Protein AF-A0A957DR69-F1 (afdb_monomer)

Mean predicted aligned error: 8.37 Å

Secondary structure (DSSP, 8-state):
-----SEEEEEE-SEEESSEEEEEEEEE-SSS-EEEEEEEEESSTTEEEES-SEEEEE-TT-EEEEEEEEEE---SEE--EEEEEEEEEEETTS-EEEEEEEEEE--SEEHHHHHHHHHHHHHHTT-

Sequence (127 aa):
MMNEFPFQISVRPFHIKRQGICGVRIKNQCATATTFTLSGQANDEQIQFEAMPSQVTIPQGQKG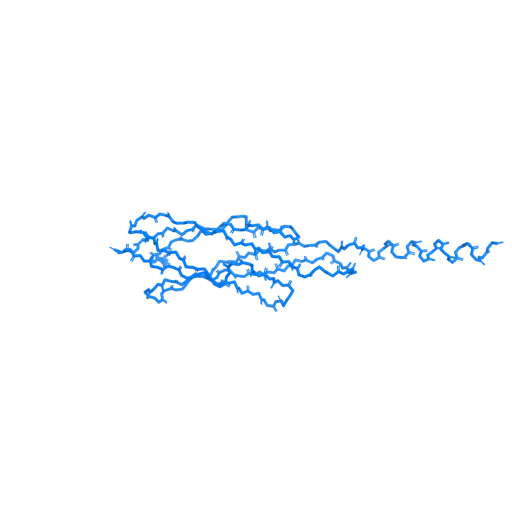AVCIRVKRKRPFLGFRRKINFTIQVQSSNGVRQTVPGRLEYTPLLAVWQLALLFLATVGVFLI

Foldseek 3Di:
DDPDDQKDWDKPPLEAEQKDKIKIKIFGNDPFWKKKWKAKFFPDPQKDKPPPRDIDTAGHRGMDIDIIIIHGDADQEDAKDKTKMWMWMAIPVGDIDIDIGIYIYGHPDYPVVVVVVVVVVVVVVVD

Radius of gyration: 21.05 Å; Cα contacts (8 Å, |Δi|>4): 262; chains: 1; bounding box: 44×20×73 Å

Solvent-accessible surface area (backbone atoms only — not comparable to full-atom values): 7142 Å² total; per-residue (Å²): 133,83,84,80,62,61,48,49,78,49,64,45,59,47,68,37,62,62,51,44,68,29,38,40,36,39,37,32,60,38,98,47,65,43,42,35,40,36,39,76,47,57,91,49,91,48,60,44,66,48,78,60,71,35,77,48,76,28,48,49,74,32,73,41,76,47,79,35,38,43,39,48,72,78,54,69,64,48,68,70,50,76,47,65,34,34,42,37,38,32,38,76,87,72,52,72,51,74,44,76,36,37,41,36,39,71,38,79,42,52,63,67,60,54,53,53,52,51,51,53,57,54,56,67,76,74,113

Nearest PDB structures (foldseek):
  7p4l-assembly1_A  TM=7.937E-01  e=9.919E-05  metagenome
  7p4l-assembly1_B  TM=7.578E-01  e=4.688E-05  metagenome
  7p4l-assembly1_C  TM=7.601E-01  e=1.046E-04  metagenome
  1z9s-assembly1_A  TM=5.568E-01  e=2.464E-04  Yersinia pestis
  4kkq-assembly1_B  TM=5.571E-01  e=1.441E-03  Vibrio cholerae MJ-1236

Structure (mmCIF, N/CA/C/O backbone):
data_AF-A0A957DR69-F1
#
_entry.id   AF-A0A957DR69-F1
#
loop_
_atom_site.group_PDB
_atom_site.id
_atom_site.type_symbol
_atom_site.label_atom_id
_atom_site.label_alt_id
_atom_site.label_comp_id
_atom_site.label_asym_id
_atom_site.label_entity_id
_atom_site.label_seq_id
_atom_site.pdbx_PDB_ins_code
_atom_site.Cartn_x
_atom_site.Cartn_y
_atom_site.Cartn_z
_atom_site.occupancy
_atom_site.B_iso_or_equiv
_atom_site.auth_seq_id
_atom_site.auth_comp_id
_atom_site.auth_asym_id
_atom_site.auth_atom_id
_atom_site.pdbx_PDB_model_num
ATOM 1 N N . MET A 1 1 ? 10.538 -2.167 22.852 1.00 38.06 1 MET A N 1
ATOM 2 C CA . MET A 1 1 ? 9.181 -1.594 22.982 1.00 38.06 1 MET A CA 1
ATOM 3 C C . MET A 1 1 ? 8.526 -1.659 21.611 1.00 38.06 1 MET A C 1
ATOM 5 O O . MET A 1 1 ? 9.012 -1.014 20.693 1.00 38.06 1 MET A O 1
ATOM 9 N N . MET A 1 2 ? 7.533 -2.532 21.425 1.00 46.12 2 MET A N 1
ATOM 10 C CA . MET A 1 2 ? 6.774 -2.617 20.172 1.00 46.12 2 MET A CA 1
ATOM 11 C C . MET A 1 2 ? 5.698 -1.534 20.232 1.00 46.12 2 MET A C 1
ATOM 13 O O . MET A 1 2 ? 4.812 -1.615 21.073 1.00 46.12 2 MET A O 1
ATOM 17 N N . ASN A 1 3 ? 5.803 -0.500 19.396 1.00 52.47 3 ASN A N 1
ATOM 18 C CA . ASN A 1 3 ? 4.744 0.500 19.282 1.00 52.47 3 ASN A CA 1
ATOM 19 C C . ASN A 1 3 ? 3.507 -0.187 18.690 1.00 52.47 3 ASN A C 1
ATOM 21 O O . A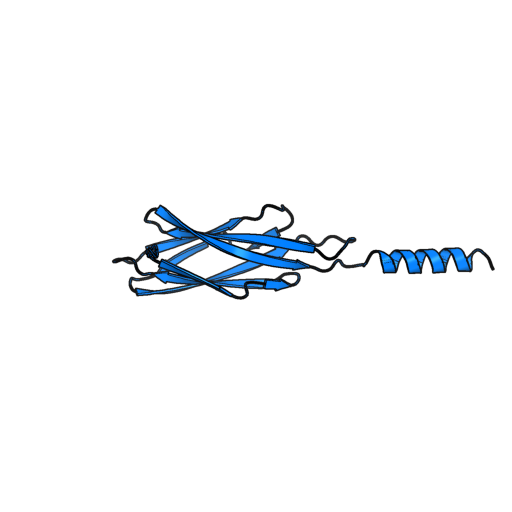SN A 1 3 ? 3.476 -0.495 17.497 1.00 52.47 3 ASN A O 1
ATOM 25 N N . GLU A 1 4 ? 2.510 -0.468 19.526 1.00 69.62 4 GLU A N 1
ATOM 26 C CA . GLU A 1 4 ? 1.211 -0.952 19.072 1.00 69.62 4 GLU A CA 1
ATOM 27 C C . GLU A 1 4 ? 0.489 0.201 18.373 1.00 69.62 4 GLU A C 1
ATOM 29 O O . GLU A 1 4 ? -0.039 1.119 18.998 1.00 69.62 4 GLU A O 1
ATOM 34 N N . PHE A 1 5 ? 0.516 0.194 17.042 1.00 81.62 5 PHE A N 1
ATOM 35 C CA . PHE A 1 5 ? -0.322 1.096 16.267 1.00 81.62 5 PHE A CA 1
ATOM 36 C C . PHE A 1 5 ? -1.800 0.722 16.483 1.00 81.62 5 PHE A C 1
ATOM 38 O O . PHE A 1 5 ? -2.120 -0.463 16.556 1.00 81.62 5 PHE A O 1
ATOM 45 N N . PRO A 1 6 ? -2.728 1.696 16.504 1.00 86.69 6 PRO A N 1
ATOM 46 C CA . PRO A 1 6 ? -4.162 1.451 16.713 1.00 86.69 6 PRO A CA 1
ATOM 47 C C . PRO A 1 6 ? -4.845 0.738 15.530 1.00 86.69 6 PRO A C 1
ATOM 49 O O . PRO A 1 6 ? -6.060 0.549 15.507 1.00 86.69 6 PRO A O 1
ATOM 52 N N . PHE A 1 7 ? -4.077 0.351 14.517 1.00 89.94 7 PHE A N 1
ATOM 53 C CA . PHE A 1 7 ? -4.510 -0.481 13.410 1.00 89.94 7 PHE A CA 1
ATOM 54 C C . PHE A 1 7 ? -3.302 -1.195 12.798 1.00 89.94 7 PHE A C 1
ATOM 56 O O . PHE A 1 7 ? -2.164 -0.734 12.889 1.00 89.94 7 PHE A O 1
ATOM 63 N N . GLN A 1 8 ? -3.561 -2.315 12.123 1.00 92.81 8 GLN A N 1
ATOM 64 C CA . GLN A 1 8 ? -2.545 -3.066 11.381 1.00 92.81 8 GLN A CA 1
ATOM 65 C C . GLN A 1 8 ? -2.813 -2.983 9.886 1.00 92.81 8 GLN A C 1
ATOM 67 O O . GLN A 1 8 ? -3.951 -3.166 9.449 1.00 92.81 8 GLN A O 1
ATOM 72 N N . ILE A 1 9 ? -1.756 -2.788 9.099 1.00 92.19 9 ILE A N 1
ATOM 73 C CA . ILE A 1 9 ? -1.832 -2.777 7.638 1.00 92.19 9 ILE A CA 1
ATOM 74 C C . ILE A 1 9 ? -1.036 -3.939 7.068 1.00 92.19 9 ILE A C 1
ATOM 76 O O . ILE A 1 9 ? 0.091 -4.213 7.474 1.00 92.19 9 ILE A O 1
ATOM 80 N N . SER A 1 10 ? -1.609 -4.594 6.064 1.00 91.19 10 SER A N 1
ATOM 81 C CA . SER A 1 10 ? -0.882 -5.519 5.202 1.00 91.19 10 SER A CA 1
ATOM 82 C C . SER A 1 10 ? -1.205 -5.252 3.738 1.00 91.19 10 SER A C 1
ATOM 84 O O . SER A 1 10 ? -2.337 -4.930 3.386 1.00 91.19 10 SER A O 1
ATOM 86 N N . VAL A 1 11 ? -0.198 -5.382 2.879 1.00 90.12 11 VAL A N 1
ATOM 87 C CA . VAL A 1 11 ? -0.285 -5.033 1.459 1.00 90.12 11 VAL A CA 1
ATOM 88 C C . VAL A 1 11 ? 0.094 -6.247 0.619 1.00 90.12 11 VAL A C 1
ATOM 90 O O . VAL A 1 11 ? 1.133 -6.867 0.857 1.00 90.12 11 VAL A O 1
ATOM 93 N N . ARG A 1 12 ? -0.755 -6.628 -0.343 1.00 89.69 12 ARG A N 1
ATOM 94 C CA . ARG A 1 12 ? -0.520 -7.774 -1.234 1.00 89.69 12 ARG A CA 1
ATOM 95 C C . ARG A 1 12 ? -1.066 -7.533 -2.649 1.00 89.69 12 ARG A C 1
ATOM 97 O O . ARG A 1 12 ? -2.232 -7.181 -2.772 1.00 89.69 12 ARG A O 1
ATOM 104 N N . PRO A 1 13 ? -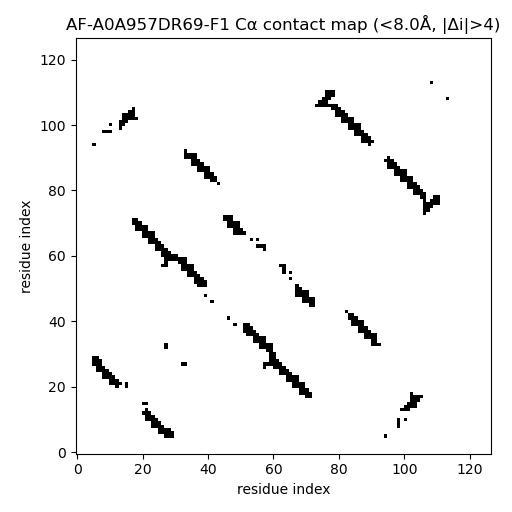0.299 -7.824 -3.712 1.00 87.50 13 PRO A N 1
ATOM 105 C CA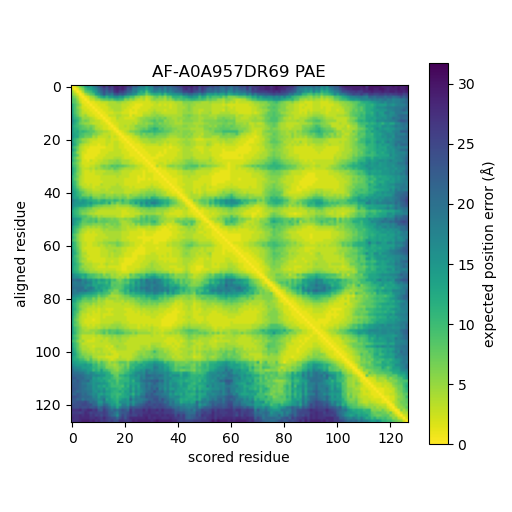 . PRO A 1 13 ? 1.125 -8.144 -3.701 1.00 87.50 13 PRO A CA 1
ATOM 106 C C . PRO A 1 13 ? 1.975 -6.906 -3.377 1.00 87.50 13 PRO A C 1
ATOM 108 O O . PRO A 1 13 ? 1.670 -5.798 -3.806 1.00 87.50 13 PRO A O 1
ATOM 111 N N . PHE A 1 14 ? 3.072 -7.112 -2.644 1.00 85.25 14 PHE A N 1
ATOM 112 C CA . PHE A 1 14 ? 4.069 -6.067 -2.365 1.00 85.25 14 PHE A CA 1
ATOM 113 C C . PHE A 1 14 ? 4.905 -5.709 -3.605 1.00 85.25 14 PHE A C 1
ATOM 115 O O . PHE A 1 14 ? 5.441 -4.607 -3.717 1.00 85.25 14 PHE A O 1
ATOM 122 N N . HIS A 1 15 ? 5.022 -6.655 -4.538 1.00 87.12 15 HIS A N 1
ATOM 123 C CA . HIS A 1 15 ? 5.793 -6.525 -5.763 1.00 87.12 15 HIS A CA 1
ATOM 124 C C . HIS A 1 15 ? 4.887 -6.704 -6.980 1.00 87.12 15 HIS A C 1
ATOM 126 O O . HIS A 1 15 ? 4.258 -7.750 -7.145 1.00 87.12 15 HIS A O 1
ATOM 132 N N . ILE A 1 16 ? 4.835 -5.686 -7.834 1.00 85.75 16 ILE A N 1
ATOM 133 C CA . ILE A 1 16 ? 3.996 -5.651 -9.031 1.00 85.75 16 ILE A CA 1
ATOM 134 C C . ILE A 1 16 ? 4.900 -5.589 -10.261 1.00 85.75 16 ILE A C 1
ATOM 136 O O . ILE A 1 16 ? 5.881 -4.846 -10.281 1.00 85.75 16 ILE A O 1
ATOM 140 N N . LYS A 1 17 ? 4.562 -6.351 -11.306 1.00 83.12 17 LYS A N 1
ATOM 141 C CA . LYS A 1 17 ? 5.258 -6.314 -12.599 1.00 83.12 17 LYS A CA 1
ATOM 142 C C . LYS A 1 17 ? 4.440 -5.521 -13.613 1.00 83.12 17 LYS A C 1
ATOM 144 O O . L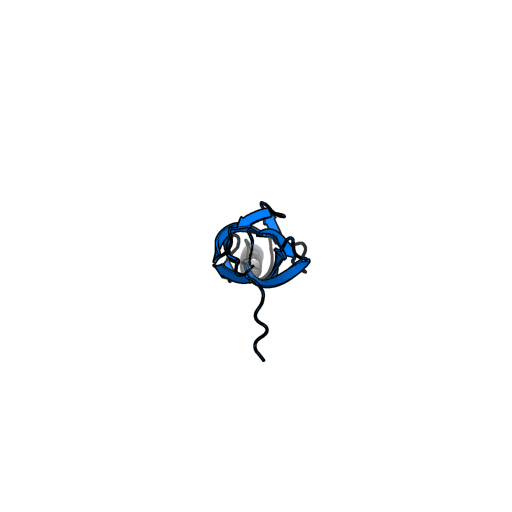YS A 1 17 ? 3.286 -5.858 -13.848 1.00 83.12 17 LYS A O 1
ATOM 149 N N . ARG A 1 18 ? 5.051 -4.530 -14.271 1.00 77.62 18 ARG A N 1
ATOM 150 C CA . ARG A 1 18 ? 4.470 -3.634 -15.300 1.00 77.62 18 ARG A CA 1
ATOM 151 C C . ARG A 1 18 ? 3.321 -2.749 -14.796 1.00 77.62 18 ARG A C 1
ATOM 153 O O . ARG A 1 18 ? 3.466 -1.533 -14.770 1.00 77.62 18 ARG A O 1
ATOM 160 N N . GLN A 1 19 ? 2.201 -3.360 -14.430 1.00 85.06 19 GLN A N 1
ATOM 161 C CA . GLN A 1 19 ? 1.005 -2.749 -13.857 1.00 85.06 19 GLN A CA 1
ATOM 162 C C . GLN A 1 19 ? 0.252 -3.813 -13.058 1.00 85.06 19 GLN A C 1
ATOM 164 O O . GLN A 1 19 ? 0.351 -5.002 -13.366 1.00 85.06 19 GLN A O 1
ATOM 169 N N . GLY A 1 20 ? -0.531 -3.417 -12.062 1.00 87.94 20 GLY A N 1
ATOM 170 C CA . GLY A 1 20 ? -1.304 -4.394 -11.307 1.00 87.94 20 GLY A CA 1
ATOM 171 C C . GLY A 1 20 ? -2.160 -3.795 -10.213 1.00 87.94 20 GLY A C 1
ATOM 172 O O . GLY A 1 20 ? -2.159 -2.589 -9.979 1.00 87.94 20 GLY A O 1
ATOM 173 N N . ILE A 1 21 ? -2.912 -4.672 -9.561 1.00 89.81 21 ILE A N 1
ATOM 174 C CA . ILE A 1 21 ? -3.764 -4.325 -8.431 1.00 89.81 21 ILE A CA 1
ATOM 175 C C . ILE A 1 21 ? -3.046 -4.747 -7.156 1.00 89.81 21 ILE A C 1
ATOM 177 O O . ILE A 1 21 ? -2.568 -5.873 -7.046 1.00 89.81 21 ILE A O 1
ATOM 181 N N . CYS A 1 22 ? -2.988 -3.828 -6.205 1.00 89.12 22 CYS A N 1
ATOM 182 C CA . CYS A 1 22 ? -2.480 -4.009 -4.865 1.00 89.12 22 CYS A CA 1
ATOM 183 C C . CYS A 1 22 ? -3.648 -3.945 -3.878 1.00 89.12 22 CYS A C 1
ATOM 185 O O . CYS A 1 22 ? -4.353 -2.942 -3.808 1.00 89.12 22 CYS A O 1
ATOM 187 N N . GLY A 1 23 ? -3.878 -5.016 -3.128 1.00 91.19 23 GLY A N 1
ATOM 188 C CA . GLY A 1 23 ? -4.841 -5.052 -2.036 1.00 91.19 23 GLY A CA 1
ATOM 189 C C . GLY A 1 23 ? -4.205 -4.577 -0.735 1.00 91.19 23 GLY A C 1
ATOM 190 O O . GLY A 1 23 ? -3.236 -5.172 -0.259 1.00 91.19 23 GLY A O 1
ATOM 191 N N . VAL A 1 24 ? -4.781 -3.541 -0.137 1.00 92.62 24 VAL A N 1
ATOM 192 C CA . VAL A 1 24 ? -4.421 -3.036 1.190 1.00 92.62 24 VAL A CA 1
ATOM 193 C C . VAL A 1 24 ? -5.470 -3.520 2.168 1.00 92.62 24 VAL A C 1
ATOM 195 O O . VAL A 1 24 ? -6.636 -3.153 2.063 1.00 92.62 24 VAL A O 1
ATOM 198 N N . ARG A 1 25 ? -5.063 -4.364 3.112 1.00 94.75 25 ARG A N 1
ATOM 199 C CA . ARG A 1 25 ? -5.911 -4.846 4.199 1.00 94.75 25 ARG A CA 1
ATOM 200 C C . ARG A 1 25 ? -5.588 -4.075 5.462 1.00 94.75 25 ARG A C 1
ATOM 202 O O . ARG A 1 25 ? -4.428 -4.026 5.866 1.00 94.75 25 ARG A O 1
ATOM 209 N N . ILE A 1 26 ? -6.621 -3.539 6.088 1.00 95.31 26 ILE A N 1
ATOM 210 C CA . ILE A 1 26 ? -6.535 -2.754 7.315 1.00 95.31 26 ILE A CA 1
ATOM 211 C C . ILE A 1 26 ? -7.338 -3.498 8.379 1.00 95.31 26 ILE A C 1
ATOM 213 O O . ILE A 1 26 ? -8.494 -3.843 8.144 1.00 95.31 26 ILE A O 1
ATOM 217 N N . LYS A 1 27 ? -6.735 -3.769 9.537 1.00 95.62 27 LYS A N 1
ATOM 218 C CA . LYS A 1 27 ? -7.428 -4.273 10.728 1.00 95.62 27 LYS A CA 1
ATOM 219 C C . LYS A 1 27 ? -7.594 -3.113 11.701 1.00 95.62 27 LYS A C 1
ATOM 221 O O . LYS A 1 27 ? -6.588 -2.609 12.198 1.00 95.62 27 LYS A O 1
ATOM 226 N N . ASN A 1 28 ? -8.832 -2.709 11.963 1.00 95.06 28 ASN A N 1
ATOM 227 C CA . ASN A 1 28 ? -9.124 -1.642 12.911 1.00 95.06 28 ASN A CA 1
ATOM 228 C C . ASN A 1 28 ? -9.008 -2.179 14.348 1.00 95.06 28 ASN A C 1
ATOM 230 O O . ASN A 1 28 ? -9.761 -3.074 14.731 1.00 95.06 28 ASN A O 1
ATOM 234 N N . GLN A 1 29 ? -8.061 -1.655 15.129 1.00 93.88 29 GLN A N 1
ATOM 235 C CA . GLN A 1 29 ? -7.900 -1.975 16.554 1.00 93.88 29 GLN A CA 1
ATOM 236 C C . GLN A 1 29 ? -8.323 -0.805 17.457 1.00 93.88 29 GLN A C 1
ATOM 238 O O . GLN A 1 29 ? -8.189 -0.902 18.674 1.00 93.88 29 GLN A O 1
ATOM 243 N N . CYS A 1 30 ? -8.861 0.279 16.889 1.00 89.38 30 CYS A N 1
ATOM 244 C CA . CYS A 1 30 ? -9.457 1.368 17.650 1.00 89.38 30 CYS A CA 1
ATOM 245 C C . CYS A 1 30 ? -10.695 0.882 18.413 1.00 89.38 30 CYS A C 1
ATOM 247 O O . CYS A 1 30 ? -11.373 -0.054 17.989 1.00 89.38 30 CYS A O 1
ATOM 249 N N . ALA A 1 31 ? -11.050 1.593 19.484 1.00 91.81 31 ALA A N 1
ATOM 250 C CA . ALA A 1 31 ? -12.265 1.340 20.259 1.00 91.81 31 ALA A CA 1
ATOM 251 C C . ALA A 1 31 ? -13.572 1.672 19.510 1.00 91.81 31 ALA A C 1
ATOM 253 O O . ALA A 1 31 ? -14.651 1.382 20.008 1.00 91.81 31 ALA A O 1
ATOM 254 N N . THR A 1 32 ? -13.498 2.295 18.331 1.00 93.81 32 THR A N 1
ATOM 255 C CA . THR A 1 32 ? -14.662 2.748 17.560 1.00 93.81 32 THR A CA 1
ATOM 256 C C . THR A 1 32 ? -14.495 2.468 16.068 1.00 93.81 32 THR A C 1
ATOM 258 O O . THR A 1 32 ? -13.390 2.216 15.565 1.00 93.81 32 THR A O 1
ATOM 261 N N . ALA A 1 33 ? -15.608 2.524 15.332 1.00 96.25 33 ALA A N 1
ATOM 262 C CA . ALA A 1 33 ? -15.570 2.542 13.875 1.00 96.25 33 ALA A CA 1
ATOM 263 C C . ALA A 1 33 ? -14.713 3.724 13.399 1.00 96.25 33 ALA A C 1
ATOM 265 O O . ALA A 1 33 ? -14.900 4.856 13.838 1.00 96.25 33 ALA A O 1
ATOM 266 N N . THR A 1 34 ? -13.741 3.446 12.533 1.00 96.50 34 THR A N 1
ATOM 267 C CA . THR A 1 34 ? -12.743 4.430 12.102 1.00 96.50 34 THR A CA 1
ATOM 268 C C . THR A 1 34 ? -12.727 4.499 10.584 1.00 96.50 34 THR A C 1
ATOM 270 O O . THR A 1 34 ? -12.717 3.467 9.907 1.00 96.50 34 THR A O 1
ATOM 273 N N . THR A 1 35 ? -12.716 5.718 10.048 1.00 96.69 35 THR A N 1
ATOM 274 C CA . THR A 1 35 ? -12.533 5.950 8.614 1.00 96.69 35 THR A CA 1
ATOM 275 C C . THR A 1 35 ? -11.048 6.046 8.308 1.00 96.69 35 THR A C 1
ATOM 277 O O . THR A 1 35 ? -10.314 6.792 8.955 1.00 96.69 35 THR A O 1
ATOM 280 N N . PHE A 1 36 ? -10.600 5.278 7.322 1.00 95.44 36 PHE A N 1
ATOM 281 C CA . PHE A 1 36 ? -9.224 5.250 6.851 1.00 95.44 36 PHE A CA 1
ATOM 282 C C . PHE A 1 36 ? -9.151 5.847 5.453 1.00 95.44 36 PHE A C 1
ATOM 284 O O . PHE A 1 36 ? -9.846 5.389 4.548 1.00 95.44 36 PHE A O 1
ATOM 291 N N . THR A 1 37 ? -8.278 6.831 5.277 1.00 95.69 37 THR A N 1
ATOM 292 C CA . THR A 1 37 ? -7.953 7.444 3.989 1.00 95.69 37 THR A CA 1
ATOM 293 C C . THR A 1 37 ? -6.643 6.862 3.479 1.00 95.69 37 THR A C 1
ATOM 295 O O . THR A 1 37 ? -5.636 6.879 4.186 1.00 95.69 37 THR A O 1
ATOM 298 N N . LEU A 1 38 ? -6.646 6.355 2.251 1.00 94.44 38 LEU A N 1
ATOM 299 C CA . LEU A 1 38 ? -5.487 5.794 1.573 1.00 94.44 38 LEU A CA 1
ATOM 300 C C . LEU A 1 38 ? -5.019 6.747 0.473 1.00 94.44 38 LEU A C 1
ATOM 302 O O . LEU A 1 38 ? -5.818 7.163 -0.367 1.00 94.44 38 LEU A O 1
ATOM 306 N N . SER A 1 39 ? -3.722 7.030 0.434 1.00 92.94 39 SER A N 1
ATOM 307 C CA . SER A 1 39 ? -3.064 7.807 -0.617 1.00 92.94 39 SER A CA 1
ATOM 308 C C . SER A 1 39 ? -1.789 7.109 -1.095 1.00 92.94 39 SER A C 1
ATOM 310 O O . SER A 1 39 ? -1.126 6.387 -0.350 1.00 92.94 39 SER A O 1
ATOM 312 N N . GLY A 1 40 ? -1.477 7.274 -2.376 1.00 90.50 40 GLY A N 1
ATOM 313 C CA . GLY A 1 40 ? -0.280 6.727 -3.003 1.00 90.50 40 GLY A CA 1
ATOM 314 C C . GLY A 1 40 ? 0.755 7.827 -3.154 1.00 90.50 40 GLY A C 1
ATOM 315 O O . GLY A 1 40 ? 0.425 8.927 -3.591 1.00 90.50 40 GLY A O 1
ATOM 316 N N . GLN A 1 41 ? 1.997 7.536 -2.789 1.00 89.50 41 GLN A N 1
ATOM 317 C CA . GLN A 1 41 ? 3.132 8.424 -2.995 1.00 89.50 41 GLN A CA 1
ATOM 318 C C . GLN A 1 41 ? 4.228 7.676 -3.752 1.00 89.50 41 GLN A C 1
ATOM 320 O O . GLN A 1 41 ? 4.516 6.505 -3.496 1.00 89.50 41 GLN A O 1
ATOM 325 N N . ALA A 1 42 ? 4.837 8.354 -4.716 1.00 85.81 42 ALA A N 1
ATOM 326 C CA . ALA A 1 42 ? 5.993 7.864 -5.443 1.00 85.81 42 ALA A CA 1
ATOM 327 C C . ALA A 1 42 ? 6.942 9.036 -5.679 1.00 85.81 42 ALA A C 1
ATOM 329 O O . ALA A 1 42 ? 6.499 10.133 -6.004 1.00 85.81 42 ALA A O 1
ATOM 330 N N . ASN A 1 43 ? 8.243 8.790 -5.535 1.00 78.19 43 ASN A N 1
ATOM 331 C CA . ASN A 1 43 ? 9.269 9.801 -5.815 1.00 78.19 43 ASN A CA 1
ATOM 332 C C . ASN A 1 43 ? 9.454 10.031 -7.324 1.00 78.19 43 ASN A C 1
ATOM 334 O O . ASN A 1 43 ? 10.111 10.979 -7.731 1.00 78.19 43 ASN A O 1
ATOM 338 N N . ASP A 1 44 ? 8.933 9.115 -8.140 1.00 74.38 44 ASP A N 1
ATOM 339 C CA . ASP A 1 44 ? 9.050 9.115 -9.589 1.00 74.38 44 ASP A CA 1
ATOM 340 C C . ASP A 1 44 ? 7.662 9.386 -10.183 1.00 74.38 44 ASP A C 1
ATOM 342 O O . ASP A 1 44 ? 6.733 8.596 -9.977 1.00 74.38 44 ASP A O 1
ATOM 346 N N . GLU A 1 45 ? 7.528 10.476 -10.946 1.00 72.50 45 GLU A N 1
ATOM 347 C CA . GLU A 1 45 ? 6.297 10.887 -11.652 1.00 72.50 45 GLU A CA 1
ATOM 348 C C . GLU A 1 45 ? 5.794 9.834 -12.658 1.00 72.50 45 GLU A C 1
ATOM 350 O O . GLU A 1 45 ? 4.733 9.959 -13.268 1.00 72.50 45 GLU A O 1
ATOM 355 N N . GLN A 1 46 ? 6.559 8.761 -12.855 1.00 80.25 46 GLN A N 1
ATOM 356 C CA . GLN A 1 46 ? 6.230 7.675 -13.762 1.00 80.25 46 GLN A CA 1
ATOM 357 C C . GLN A 1 46 ? 5.181 6.710 -13.193 1.00 80.25 46 GLN A C 1
ATOM 359 O O . GLN A 1 46 ? 4.655 5.915 -13.976 1.00 80.25 46 GLN A O 1
ATOM 364 N N . ILE A 1 47 ? 4.864 6.750 -11.890 1.00 86.69 47 ILE A N 1
ATOM 365 C CA . ILE A 1 47 ? 3.807 5.930 -11.270 1.00 86.69 47 ILE A CA 1
ATOM 366 C C . ILE A 1 47 ? 2.489 6.703 -11.199 1.00 86.69 47 ILE A C 1
ATOM 368 O O . ILE A 1 47 ? 2.418 7.796 -10.652 1.00 86.69 47 ILE A O 1
ATOM 372 N N . GLN A 1 48 ? 1.423 6.071 -11.679 1.00 88.19 48 GLN A N 1
ATOM 373 C CA . GLN A 1 48 ? 0.052 6.544 -11.575 1.00 88.19 48 GLN A CA 1
ATOM 374 C C . GLN A 1 48 ? -0.762 5.580 -10.708 1.00 88.19 48 GLN A C 1
ATOM 376 O O . GLN A 1 48 ? -0.789 4.370 -10.954 1.00 88.19 48 GLN A O 1
ATOM 381 N N . PHE A 1 49 ? -1.443 6.123 -9.704 1.00 89.81 49 PHE A N 1
ATOM 382 C CA . PHE A 1 49 ? -2.386 5.381 -8.875 1.00 89.81 49 PHE A CA 1
ATOM 383 C C . PHE A 1 49 ? -3.807 5.667 -9.359 1.00 89.81 49 PHE A C 1
ATOM 385 O O . PHE A 1 49 ? -4.223 6.822 -9.403 1.00 89.81 49 PHE A O 1
ATOM 392 N N . GLU A 1 50 ? -4.554 4.632 -9.733 1.00 89.19 50 GLU A N 1
ATOM 393 C CA . GLU A 1 50 ? -5.986 4.762 -10.012 1.00 89.19 50 GLU A CA 1
ATOM 394 C C . GLU A 1 50 ? -6.789 4.547 -8.725 1.00 89.19 50 GLU A C 1
ATOM 396 O O . GLU A 1 50 ? -6.410 3.728 -7.882 1.00 89.19 50 GLU A O 1
ATOM 401 N N . ALA A 1 51 ? -7.920 5.252 -8.614 1.00 80.12 51 ALA A N 1
ATOM 402 C CA . ALA A 1 51 ? -8.814 5.217 -7.455 1.00 80.12 51 ALA A CA 1
ATOM 403 C C . ALA A 1 51 ? -8.141 5.668 -6.140 1.00 80.12 51 ALA A C 1
ATOM 405 O O . ALA A 1 51 ? -8.350 5.075 -5.084 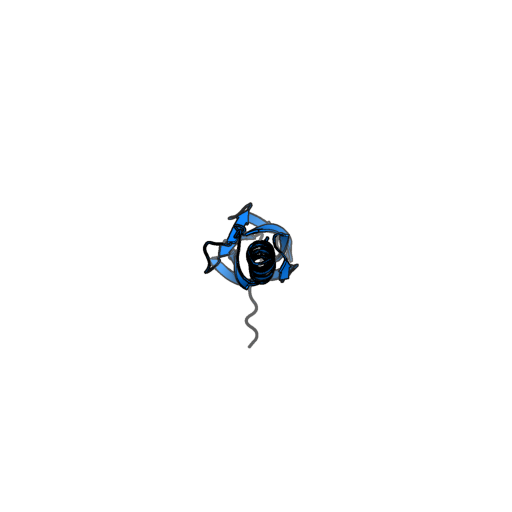1.00 80.12 51 ALA A O 1
ATOM 406 N N . MET A 1 52 ? -7.322 6.724 -6.209 1.00 85.62 52 MET A N 1
ATOM 407 C CA . MET A 1 52 ? -6.737 7.387 -5.043 1.00 85.62 52 MET A CA 1
ATOM 408 C C . MET A 1 52 ? -6.986 8.906 -5.067 1.00 85.62 52 MET A C 1
ATOM 410 O O . MET A 1 52 ? -6.942 9.493 -6.147 1.00 85.62 52 MET A O 1
ATOM 414 N N . PRO A 1 53 ? -7.183 9.550 -3.899 1.00 85.88 53 PRO A N 1
ATOM 415 C CA . PRO A 1 53 ? -7.309 8.925 -2.580 1.00 85.88 53 PRO A CA 1
ATOM 416 C C . PRO A 1 53 ? -8.600 8.096 -2.452 1.00 85.88 53 PRO A C 1
ATOM 418 O O . PRO A 1 53 ? -9.603 8.394 -3.090 1.00 85.88 53 PRO A O 1
ATOM 421 N N . SER A 1 54 ? -8.564 7.045 -1.630 1.00 91.94 54 SER A N 1
ATOM 422 C CA . SER A 1 54 ? -9.731 6.199 -1.328 1.00 91.94 54 SER A CA 1
ATOM 423 C C . SER A 1 54 ? -10.032 6.252 0.161 1.00 91.94 54 SER A C 1
ATOM 425 O O . SER A 1 54 ? -9.108 6.342 0.966 1.00 91.94 54 SER A O 1
ATOM 427 N N . GLN A 1 55 ? -11.303 6.143 0.539 1.00 93.88 55 GLN A N 1
ATOM 428 C CA . GLN A 1 55 ? -11.720 6.084 1.939 1.00 93.88 55 GLN A CA 1
ATOM 429 C C . GLN A 1 55 ? -12.483 4.793 2.228 1.00 93.88 55 GLN A C 1
ATOM 431 O O . GLN A 1 55 ? -13.207 4.289 1.373 1.00 93.88 55 GLN A O 1
ATOM 436 N N . VAL A 1 56 ? -12.305 4.248 3.430 1.00 95.00 56 VAL A N 1
ATOM 437 C CA . VAL A 1 56 ? -13.060 3.087 3.912 1.00 95.00 56 VAL A CA 1
ATOM 438 C C . VAL A 1 56 ? -13.330 3.223 5.405 1.00 95.00 56 VAL A C 1
ATOM 440 O O . VAL A 1 56 ? -12.412 3.454 6.190 1.00 95.00 56 VAL A O 1
ATOM 443 N N . THR A 1 57 ? -14.585 3.062 5.813 1.00 96.69 57 THR A N 1
ATOM 444 C CA . THR A 1 57 ? -14.955 2.992 7.230 1.00 96.69 57 THR A CA 1
ATOM 445 C C . THR A 1 57 ? -14.962 1.539 7.671 1.00 96.69 57 THR A C 1
ATOM 447 O O . THR A 1 57 ? -15.640 0.704 7.077 1.00 96.69 57 THR A O 1
ATOM 450 N N . ILE A 1 58 ? -14.184 1.226 8.705 1.00 96.69 58 ILE A N 1
ATOM 451 C CA . ILE A 1 58 ? -14.042 -0.136 9.224 1.00 96.69 58 ILE A CA 1
ATOM 452 C C . ILE A 1 58 ? -14.556 -0.147 10.666 1.00 96.69 58 ILE A C 1
ATOM 454 O O . ILE A 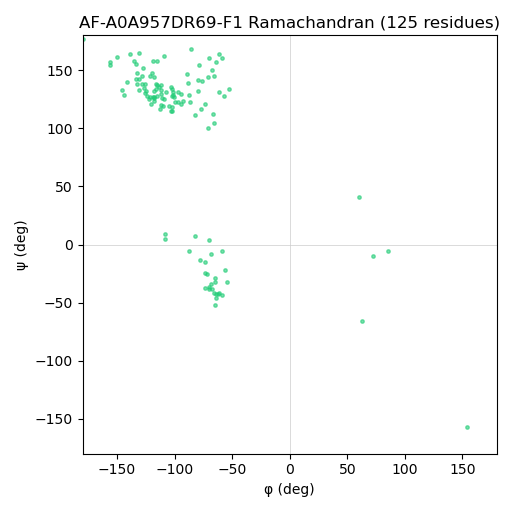1 58 ? -14.041 0.619 11.489 1.00 96.69 58 ILE A O 1
ATOM 458 N N . PRO A 1 59 ? -15.538 -1.000 11.007 1.00 96.81 59 PRO A N 1
ATOM 459 C CA . PRO A 1 59 ? -16.003 -1.142 12.383 1.00 96.81 59 PRO A CA 1
ATOM 460 C C . PRO A 1 59 ? -14.882 -1.569 13.340 1.00 96.81 59 PRO A C 1
ATOM 462 O O . PRO A 1 59 ? -13.851 -2.098 12.917 1.00 96.81 59 PRO A O 1
ATOM 465 N N . GLN A 1 60 ? -15.080 -1.347 14.638 1.00 95.25 60 GLN A N 1
ATOM 466 C CA . GLN A 1 60 ? -14.146 -1.793 15.674 1.00 95.25 60 GLN A CA 1
ATOM 467 C C 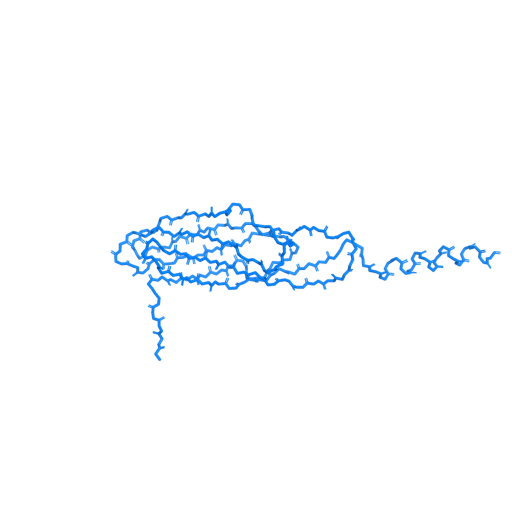. GLN A 1 60 ? -13.851 -3.295 15.541 1.00 95.25 60 GLN A C 1
ATOM 469 O O . GLN A 1 60 ? -14.756 -4.106 15.351 1.00 95.25 60 GLN A O 1
ATOM 474 N N . GLY A 1 61 ? -12.572 -3.668 15.627 1.00 94.25 61 GLY A N 1
ATOM 475 C CA . GLY A 1 61 ? -12.115 -5.061 15.577 1.00 94.25 61 GLY A CA 1
ATOM 476 C C . GLY A 1 61 ? -12.191 -5.723 14.196 1.00 94.25 61 GLY A C 1
ATOM 477 O O . GLY A 1 61 ? -11.637 -6.810 14.010 1.00 94.25 61 GLY A O 1
ATOM 478 N N . GLN A 1 62 ? -12.833 -5.079 13.216 1.00 96.81 62 GLN A N 1
ATOM 479 C CA . GLN A 1 62 ? -13.043 -5.631 11.883 1.00 96.81 62 GLN A CA 1
ATOM 480 C C . GLN A 1 62 ? -11.865 -5.371 10.941 1.00 96.81 62 GLN A C 1
ATOM 482 O O . GLN A 1 62 ? -10.943 -4.593 11.214 1.00 96.81 62 GLN A O 1
ATOM 487 N N . LYS A 1 63 ? -11.899 -6.063 9.799 1.00 95.75 63 LYS A N 1
ATOM 488 C CA . LYS A 1 63 ? -10.940 -5.896 8.706 1.00 95.75 63 LYS A CA 1
ATOM 489 C C . LYS A 1 63 ? -11.638 -5.324 7.480 1.00 95.75 63 LYS A C 1
ATOM 491 O O . LYS A 1 63 ? -12.692 -5.808 7.087 1.00 95.75 63 LYS A O 1
ATOM 496 N N . GLY A 1 64 ? -11.007 -4.343 6.852 1.00 93.62 64 GLY A N 1
ATOM 497 C CA . GLY A 1 64 ? -11.390 -3.810 5.549 1.00 93.62 64 GLY A CA 1
ATOM 498 C C . GLY A 1 64 ? -10.302 -4.076 4.517 1.00 93.62 64 GLY A C 1
ATOM 499 O O . GLY A 1 64 ? -9.135 -4.287 4.864 1.00 93.62 64 GLY A O 1
ATOM 500 N N . ALA A 1 65 ? -10.681 -4.069 3.243 1.00 92.31 65 ALA A N 1
ATOM 501 C CA . ALA A 1 65 ? -9.749 -4.179 2.133 1.00 92.31 65 ALA A CA 1
ATOM 502 C C . ALA A 1 65 ? -10.055 -3.117 1.077 1.00 92.31 65 ALA A C 1
ATOM 504 O O . ALA A 1 65 ? -11.214 -2.896 0.738 1.00 92.31 65 ALA A O 1
ATOM 505 N N . VAL A 1 66 ? -9.007 -2.495 0.543 1.00 92.75 66 VAL A N 1
ATOM 506 C CA . VAL A 1 66 ? -9.092 -1.548 -0.570 1.00 92.75 66 VAL A CA 1
ATOM 507 C C . VAL A 1 66 ? -8.155 -2.017 -1.671 1.00 92.75 66 VAL A C 1
ATOM 509 O O . VAL A 1 66 ? -6.990 -2.330 -1.420 1.00 92.75 66 VAL A O 1
ATOM 512 N N . CYS A 1 67 ? -8.669 -2.090 -2.893 1.00 91.44 67 CYS A N 1
ATOM 513 C CA . CYS A 1 67 ? -7.885 -2.428 -4.070 1.00 91.44 67 CYS A CA 1
ATOM 514 C C . CYS A 1 67 ? -7.412 -1.147 -4.750 1.00 91.44 67 CYS A C 1
ATOM 516 O O . CYS A 1 67 ? -8.220 -0.334 -5.182 1.00 91.44 67 CYS A O 1
ATOM 518 N N . ILE A 1 68 ? -6.099 -0.997 -4.879 1.00 90.00 68 ILE A N 1
ATOM 519 C CA . ILE A 1 68 ? -5.463 0.134 -5.549 1.00 90.00 68 ILE A CA 1
ATOM 520 C C . ILE A 1 68 ? -4.821 -0.392 -6.812 1.00 90.00 68 ILE A C 1
ATOM 522 O O . ILE A 1 68 ? -4.054 -1.355 -6.771 1.00 90.00 68 ILE A O 1
ATOM 526 N N . ARG A 1 69 ? -5.090 0.241 -7.945 1.00 90.94 69 ARG A N 1
ATOM 527 C CA . ARG A 1 69 ? -4.422 -0.129 -9.186 1.00 90.94 69 ARG A CA 1
ATOM 528 C C . ARG A 1 69 ? -3.245 0.805 -9.420 1.00 90.94 69 ARG A C 1
ATOM 530 O O . ARG A 1 69 ? -3.399 2.017 -9.498 1.00 90.94 69 ARG A O 1
ATOM 537 N N . VAL A 1 70 ? -2.067 0.207 -9.535 1.00 89.44 70 VAL A N 1
ATOM 538 C CA . VAL A 1 70 ? -0.801 0.896 -9.769 1.00 89.44 70 VAL A CA 1
ATOM 539 C C . VAL A 1 70 ? -0.413 0.671 -11.223 1.00 89.44 70 VAL A C 1
ATOM 541 O O . VAL A 1 70 ? -0.220 -0.469 -11.665 1.00 89.44 70 VAL A O 1
ATOM 544 N N . LYS A 1 71 ? -0.308 1.761 -11.977 1.00 87.75 71 LYS A N 1
ATOM 545 C CA . LYS A 1 71 ? 0.153 1.776 -13.363 1.00 87.75 71 LYS A CA 1
ATOM 546 C C . LYS A 1 71 ? 1.412 2.612 -13.481 1.00 87.75 71 LYS A C 1
ATOM 548 O O . LYS A 1 71 ? 1.688 3.477 -12.659 1.00 87.75 71 LYS A O 1
ATOM 553 N N . ARG A 1 72 ? 2.178 2.356 -14.535 1.00 81.38 72 ARG A N 1
ATOM 554 C CA . ARG A 1 72 ? 3.297 3.206 -14.928 1.00 81.38 72 ARG A CA 1
ATOM 555 C C . ARG A 1 72 ? 3.033 3.785 -16.307 1.00 81.38 72 ARG A C 1
ATOM 557 O O . ARG A 1 72 ? 2.562 3.065 -17.189 1.00 81.38 72 ARG A O 1
ATOM 564 N N . LYS A 1 73 ? 3.453 5.027 -16.535 1.00 76.12 73 LYS A N 1
ATOM 565 C CA . LYS A 1 73 ? 3.613 5.561 -17.891 1.00 76.12 73 LYS A CA 1
ATOM 566 C C . LYS A 1 73 ? 4.751 4.798 -18.591 1.00 76.12 73 LYS A C 1
ATOM 568 O O . LYS A 1 73 ? 5.907 4.826 -18.155 1.00 76.12 73 LYS A O 1
ATOM 573 N N . ARG A 1 74 ? 4.417 4.012 -19.618 1.00 68.94 74 ARG A N 1
ATOM 574 C CA . ARG A 1 74 ? 5.351 3.083 -20.278 1.00 68.94 74 ARG A CA 1
ATOM 575 C C . ARG A 1 74 ? 6.349 3.856 -21.155 1.00 68.94 74 ARG A C 1
ATOM 577 O O . ARG A 1 74 ? 5.903 4.530 -22.078 1.00 68.94 74 ARG A O 1
ATOM 584 N N . PRO A 1 75 ? 7.672 3.759 -20.922 1.00 68.44 75 PRO A N 1
ATOM 585 C CA . PRO A 1 75 ? 8.648 4.300 -21.861 1.00 68.44 75 PRO A CA 1
ATOM 586 C C . PRO A 1 75 ? 8.767 3.377 -23.085 1.00 68.44 75 PRO A C 1
ATOM 588 O O . PRO A 1 75 ? 8.748 2.149 -22.944 1.00 68.44 75 PRO A O 1
ATOM 591 N N . PHE A 1 76 ? 8.894 3.961 -24.279 1.00 66.75 76 PHE A N 1
ATOM 592 C CA . PHE A 1 76 ? 9.072 3.207 -25.527 1.00 66.75 76 PHE A CA 1
ATOM 593 C C . PHE A 1 76 ? 10.434 2.490 -25.583 1.00 66.75 76 PHE A C 1
ATOM 595 O O . PHE A 1 76 ? 10.502 1.336 -26.004 1.00 66.75 76 PHE A O 1
ATOM 602 N N . LEU A 1 77 ? 11.497 3.125 -25.078 1.00 66.12 77 LEU A N 1
ATOM 603 C CA . LEU A 1 77 ? 12.861 2.589 -25.024 1.00 66.12 77 LEU A CA 1
ATOM 604 C C . LEU A 1 77 ? 13.426 2.674 -23.601 1.00 66.12 77 LEU A C 1
ATOM 606 O O . LEU A 1 77 ? 13.068 3.571 -22.836 1.00 66.12 77 LEU A O 1
ATOM 610 N N . GLY A 1 78 ? 14.341 1.769 -23.246 1.00 72.69 78 GLY A N 1
ATOM 611 C CA . GLY A 1 78 ? 15.147 1.911 -22.033 1.00 72.69 78 GLY A CA 1
ATOM 612 C C . GLY A 1 78 ? 15.641 0.592 -21.452 1.00 72.69 78 GLY A C 1
ATOM 613 O O . GLY A 1 78 ? 15.738 -0.417 -22.145 1.00 72.69 78 GLY A O 1
ATOM 614 N N . PHE A 1 79 ? 15.941 0.612 -20.154 1.00 72.75 79 PHE A N 1
ATOM 615 C CA . PHE A 1 79 ? 16.354 -0.554 -19.372 1.00 72.75 79 PHE A CA 1
ATOM 616 C C . PHE A 1 79 ? 15.255 -0.970 -18.395 1.00 72.75 79 PHE A C 1
ATOM 618 O O . PHE A 1 79 ? 14.359 -0.187 -18.071 1.00 72.75 79 PHE A O 1
ATOM 625 N N . ARG A 1 80 ? 15.331 -2.209 -17.896 1.00 75.94 80 ARG A N 1
ATOM 626 C CA . ARG A 1 80 ? 14.491 -2.636 -16.771 1.00 75.94 80 ARG A CA 1
ATOM 627 C C . ARG A 1 80 ? 14.825 -1.770 -15.560 1.00 75.94 80 ARG A C 1
ATOM 629 O O . ARG A 1 80 ? 16.000 -1.629 -15.227 1.00 75.94 80 ARG A O 1
ATOM 636 N N . ARG A 1 81 ? 13.817 -1.213 -14.890 1.00 80.62 81 ARG A N 1
ATOM 637 C CA . ARG A 1 81 ? 14.019 -0.515 -13.613 1.00 80.62 81 ARG A CA 1
ATOM 638 C C . ARG A 1 81 ? 12.984 -0.955 -12.586 1.00 80.62 81 ARG A C 1
ATOM 640 O O . ARG A 1 81 ? 11.888 -1.413 -12.919 1.00 80.62 81 ARG A O 1
ATOM 647 N N . LYS A 1 82 ? 13.370 -0.805 -11.324 1.00 85.38 82 LYS A N 1
ATOM 648 C CA . LYS A 1 82 ? 12.529 -1.022 -10.150 1.00 85.38 82 LYS A CA 1
ATOM 649 C C . LYS A 1 82 ? 12.249 0.343 -9.538 1.00 85.38 82 LYS A C 1
ATOM 651 O O . LYS A 1 82 ? 13.191 1.076 -9.258 1.00 85.38 82 LYS A O 1
ATOM 656 N N . ILE A 1 83 ? 10.979 0.675 -9.352 1.00 86.62 83 ILE A N 1
ATOM 657 C CA . ILE A 1 83 ? 10.557 1.908 -8.691 1.00 86.62 83 ILE A CA 1
ATOM 658 C C . ILE A 1 83 ? 9.913 1.536 -7.365 1.00 86.62 83 ILE A C 1
ATOM 660 O O . ILE A 1 83 ? 9.061 0.644 -7.301 1.00 86.62 83 ILE A O 1
ATOM 664 N N . ASN A 1 84 ? 10.314 2.235 -6.312 1.00 90.31 84 ASN A N 1
ATOM 665 C CA . ASN A 1 84 ? 9.677 2.124 -5.012 1.00 90.31 84 ASN A CA 1
ATOM 666 C C . ASN A 1 84 ? 8.514 3.113 -4.938 1.00 90.31 84 ASN A C 1
ATOM 668 O O . ASN A 1 84 ? 8.634 4.257 -5.373 1.00 90.31 84 ASN A O 1
ATOM 672 N N . PHE A 1 85 ? 7.408 2.672 -4.358 1.00 89.94 85 PHE A N 1
ATOM 673 C CA . PHE A 1 85 ? 6.295 3.534 -3.998 1.00 89.94 85 PHE A CA 1
ATOM 674 C C . PHE A 1 85 ? 5.876 3.262 -2.560 1.00 89.94 85 PHE A C 1
ATOM 676 O O . PHE A 1 85 ? 6.251 2.248 -1.968 1.00 89.94 85 PHE A O 1
ATOM 683 N N . THR A 1 86 ? 5.095 4.162 -1.988 1.00 91.94 86 THR A N 1
ATOM 684 C CA . THR A 1 86 ? 4.556 4.030 -0.642 1.00 91.94 86 THR A CA 1
ATOM 685 C C . THR A 1 86 ? 3.050 4.238 -0.669 1.00 91.94 86 THR A C 1
ATOM 687 O O . THR A 1 86 ? 2.525 5.109 -1.360 1.00 91.94 86 THR A O 1
ATOM 690 N N . ILE A 1 87 ? 2.338 3.400 0.078 1.00 91.31 87 ILE A N 1
ATOM 691 C CA . ILE A 1 87 ? 0.917 3.581 0.353 1.00 91.31 87 ILE A CA 1
ATOM 692 C C . ILE A 1 87 ? 0.822 4.144 1.759 1.00 91.31 87 ILE A C 1
ATOM 694 O O . ILE A 1 87 ? 1.250 3.512 2.726 1.00 91.31 87 ILE A O 1
ATOM 698 N N . GLN A 1 88 ? 0.270 5.337 1.861 1.00 93.44 88 GLN A N 1
ATOM 699 C CA . GLN A 1 88 ? -0.001 5.995 3.117 1.00 93.44 88 GLN A CA 1
ATOM 700 C C . GLN A 1 88 ? -1.455 5.751 3.496 1.00 93.44 88 GLN A C 1
ATOM 702 O O . GLN A 1 88 ? -2.364 5.924 2.690 1.00 93.44 88 GLN A O 1
ATOM 707 N N . VAL A 1 89 ? -1.666 5.335 4.735 1.00 93.62 89 VAL A N 1
ATOM 708 C CA . VAL A 1 89 ? -2.986 5.123 5.314 1.00 93.62 89 VAL A CA 1
ATOM 709 C C . VAL A 1 89 ? -3.081 5.994 6.552 1.00 93.62 89 VAL A C 1
ATOM 711 O O . VAL A 1 89 ? -2.234 5.934 7.445 1.00 93.62 89 VAL A O 1
ATOM 714 N N . GLN A 1 90 ? -4.105 6.828 6.585 1.00 94.50 90 GLN A N 1
ATOM 715 C CA . GLN A 1 90 ? -4.365 7.768 7.659 1.00 94.50 90 GLN A CA 1
ATOM 716 C C . GLN A 1 90 ? -5.736 7.472 8.251 1.00 94.50 90 GLN A C 1
ATOM 718 O O . GLN A 1 90 ? -6.721 7.408 7.521 1.00 94.50 90 GLN A O 1
ATOM 723 N N . SER A 1 91 ? -5.805 7.285 9.564 1.00 94.38 91 SER A N 1
ATOM 724 C CA . SER A 1 91 ? -7.076 7.197 10.271 1.00 94.38 91 SER A CA 1
ATOM 725 C C . SER A 1 91 ? -7.672 8.588 10.485 1.00 94.38 91 SER A C 1
ATOM 727 O O . SER A 1 91 ? -6.951 9.586 10.584 1.00 94.38 91 SER A O 1
ATOM 729 N N . SER A 1 92 ? -8.994 8.654 10.627 1.00 93.12 92 SER A N 1
ATOM 730 C CA . SER A 1 92 ? -9.715 9.864 11.045 1.00 93.12 92 SER A CA 1
ATOM 731 C C . SER A 1 92 ? -9.229 10.413 12.390 1.00 93.12 92 SER A C 1
ATOM 733 O O . SER A 1 92 ? -9.366 11.601 12.648 1.00 93.12 92 SER A O 1
ATOM 735 N N . ASN A 1 93 ? -8.600 9.569 13.212 1.00 88.81 93 ASN A N 1
ATOM 736 C CA . ASN A 1 93 ? -8.034 9.935 14.512 1.00 88.81 93 ASN A CA 1
ATOM 737 C C . ASN A 1 93 ? -6.632 10.570 14.389 1.00 88.81 93 ASN A C 1
ATOM 739 O O . ASN A 1 93 ? -5.947 10.751 15.390 1.00 88.81 93 ASN A O 1
ATOM 743 N N . GLY A 1 94 ? -6.164 10.850 13.167 1.00 88.50 94 GLY A N 1
ATOM 744 C CA . GLY A 1 94 ? -4.889 11.520 12.894 1.00 88.50 94 GLY A CA 1
ATOM 745 C C . GLY A 1 94 ? -3.669 10.597 12.840 1.00 88.50 94 GLY A C 1
ATOM 746 O O . GLY A 1 94 ? -2.584 11.044 12.471 1.00 88.50 94 GLY A O 1
ATOM 747 N N . VAL A 1 95 ? -3.822 9.304 13.142 1.00 91.25 95 VAL A N 1
ATOM 748 C CA . VAL A 1 95 ? -2.707 8.349 13.111 1.00 91.25 95 VAL A CA 1
ATOM 749 C C . VAL A 1 95 ? -2.427 7.918 11.679 1.00 91.25 95 VAL A C 1
ATOM 751 O O . VAL A 1 95 ? -3.325 7.537 10.929 1.00 91.25 95 VAL A O 1
ATOM 754 N N . ARG A 1 96 ? -1.152 7.955 11.301 1.00 92.81 96 ARG A N 1
ATOM 755 C CA . ARG A 1 96 ? -0.694 7.714 9.937 1.00 92.81 96 ARG A CA 1
ATOM 756 C C . ARG A 1 96 ? 0.340 6.601 9.919 1.00 92.81 96 ARG A C 1
ATOM 758 O O . ARG A 1 96 ? 1.292 6.621 10.692 1.00 92.81 96 ARG A O 1
ATOM 765 N N . GLN A 1 97 ? 0.166 5.655 9.007 1.00 92.31 97 GLN A N 1
ATOM 766 C CA . GLN A 1 97 ? 1.119 4.584 8.763 1.00 92.31 97 GLN A CA 1
ATOM 767 C C . GLN A 1 97 ? 1.392 4.481 7.267 1.00 92.31 97 GLN A C 1
ATOM 769 O O . GLN A 1 97 ? 0.499 4.646 6.436 1.00 92.31 97 GLN A O 1
ATOM 774 N N . THR A 1 98 ? 2.642 4.200 6.930 1.00 91.88 98 THR A N 1
ATOM 775 C CA . THR A 1 98 ? 3.091 4.084 5.548 1.00 91.88 98 THR A CA 1
ATOM 776 C C . THR A 1 98 ? 3.593 2.672 5.317 1.00 91.88 98 THR A C 1
ATOM 778 O O . THR A 1 98 ? 4.379 2.156 6.111 1.00 91.88 98 THR A O 1
ATOM 781 N N . VAL A 1 99 ? 3.161 2.048 4.225 1.00 89.88 99 VAL A N 1
ATOM 782 C CA . VAL A 1 99 ? 3.627 0.721 3.821 1.00 89.88 99 VAL A CA 1
ATOM 783 C C . VAL A 1 99 ? 4.315 0.825 2.462 1.00 89.88 99 VAL A C 1
ATOM 785 O O . VAL A 1 99 ? 3.723 1.364 1.523 1.00 89.88 99 VAL A O 1
ATOM 788 N N . PRO A 1 100 ? 5.563 0.343 2.331 1.00 90.44 100 PRO A N 1
ATOM 789 C CA . PRO A 1 100 ? 6.251 0.367 1.051 1.00 90.44 100 PRO A CA 1
ATOM 790 C C . PRO A 1 100 ? 5.628 -0.621 0.056 1.00 90.44 100 PRO A C 1
ATOM 792 O O . PRO A 1 100 ? 4.946 -1.575 0.426 1.00 90.44 100 PRO A O 1
ATOM 795 N N . GLY A 1 101 ? 5.902 -0.398 -1.221 1.00 86.38 101 GLY A N 1
ATOM 796 C CA . GLY A 1 101 ? 5.596 -1.286 -2.332 1.00 86.38 101 GLY A CA 1
ATOM 797 C C . GLY A 1 101 ? 6.630 -1.108 -3.442 1.00 86.38 101 GLY A C 1
ATOM 798 O O . GLY A 1 101 ? 7.378 -0.125 -3.476 1.00 86.38 101 GLY A O 1
ATOM 799 N N . ARG A 1 102 ? 6.729 -2.089 -4.342 1.00 87.06 102 ARG A N 1
ATOM 800 C CA . ARG A 1 102 ? 7.688 -2.055 -5.455 1.00 87.06 102 ARG A CA 1
ATOM 801 C C . ARG A 1 102 ? 7.020 -2.383 -6.780 1.00 87.06 102 ARG A C 1
ATOM 803 O O . ARG A 1 102 ? 6.324 -3.390 -6.898 1.00 87.06 102 ARG A O 1
ATOM 810 N N . LEU A 1 103 ? 7.302 -1.566 -7.788 1.00 85.62 103 LEU A N 1
ATOM 811 C CA . LEU A 1 103 ? 6.894 -1.779 -9.170 1.00 85.62 103 LEU A CA 1
ATOM 812 C C . LEU A 1 103 ? 8.134 -2.050 -10.028 1.00 85.62 103 LEU A C 1
ATOM 814 O O . LEU A 1 103 ? 9.006 -1.194 -10.168 1.00 85.62 103 LEU A O 1
ATOM 818 N N . GLU A 1 104 ? 8.224 -3.240 -10.611 1.00 85.00 104 GLU A N 1
ATOM 819 C CA . GLU A 1 104 ? 9.271 -3.595 -11.571 1.00 85.00 104 GLU A CA 1
ATOM 820 C C . GLU A 1 104 ? 8.712 -3.578 -12.988 1.00 85.00 104 GLU A C 1
ATOM 822 O O . GLU A 1 104 ? 7.623 -4.093 -13.248 1.00 85.00 104 GLU A O 1
ATOM 827 N N . TYR A 1 105 ? 9.453 -3.001 -13.932 1.00 78.12 105 TYR A N 1
ATOM 828 C CA . TYR A 1 105 ? 9.014 -2.965 -15.321 1.00 78.12 105 TYR A CA 1
ATOM 829 C C . TYR A 1 105 ? 10.117 -3.312 -16.309 1.00 78.12 105 TYR A C 1
ATOM 831 O O . TYR A 1 105 ? 11.315 -3.177 -16.061 1.00 78.12 105 TYR A O 1
ATOM 839 N N . THR A 1 106 ? 9.647 -3.738 -17.477 1.00 72.25 106 THR A N 1
ATOM 840 C CA . THR A 1 106 ? 10.448 -4.034 -18.657 1.00 72.25 106 THR A CA 1
ATOM 841 C C . THR A 1 106 ? 10.060 -3.069 -19.783 1.00 72.25 106 THR A C 1
ATOM 843 O O . THR A 1 106 ? 8.855 -2.892 -20.003 1.00 72.25 106 THR A O 1
ATOM 846 N N . PRO A 1 107 ? 11.027 -2.464 -20.494 1.00 73.94 107 PRO A N 1
ATOM 847 C CA . PRO A 1 107 ? 10.761 -1.625 -21.669 1.00 73.94 107 PRO A CA 1
ATOM 848 C C . PRO A 1 107 ? 10.075 -2.431 -22.789 1.00 73.94 107 PRO A C 1
ATOM 850 O O . PRO A 1 107 ? 10.053 -3.663 -22.743 1.00 73.94 107 PRO A O 1
ATOM 853 N N . LEU A 1 108 ? 9.478 -1.738 -23.770 1.00 74.06 108 LEU A N 1
ATOM 854 C CA . LEU A 1 108 ? 8.916 -2.361 -24.983 1.00 74.06 108 LEU A CA 1
ATOM 855 C C . LEU A 1 108 ? 10.005 -3.002 -25.832 1.00 74.06 108 LEU A C 1
ATOM 857 O O . LEU A 1 108 ? 9.908 -4.180 -26.159 1.00 74.06 108 LEU A O 1
ATOM 861 N N . LEU A 1 109 ? 11.036 -2.216 -26.126 1.00 69.56 109 LEU A N 1
ATOM 862 C CA . LEU A 1 109 ? 12.208 -2.629 -26.875 1.00 69.56 109 LEU A CA 1
ATOM 863 C C . LEU A 1 109 ? 13.424 -2.484 -25.972 1.00 69.56 109 LEU A C 1
ATOM 865 O O . LEU A 1 109 ? 13.649 -1.436 -25.357 1.00 69.56 109 LEU A O 1
ATOM 869 N N . ALA A 1 110 ? 14.188 -3.560 -25.858 1.00 73.12 110 ALA A N 1
ATOM 870 C CA . ALA A 1 110 ? 15.458 -3.515 -25.162 1.00 73.12 110 ALA A CA 1
ATOM 871 C C . ALA A 1 110 ? 16.517 -2.915 -26.095 1.00 73.12 110 ALA A C 1
ATOM 873 O O . ALA A 1 110 ? 16.536 -3.215 -27.285 1.00 73.12 110 ALA A O 1
ATOM 874 N N . VAL A 1 111 ? 17.417 -2.090 -25.557 1.00 76.81 111 VAL A N 1
ATOM 875 C CA . VAL A 1 111 ? 18.412 -1.341 -26.352 1.00 76.81 111 VAL A CA 1
ATOM 876 C C . VAL A 1 111 ? 19.266 -2.251 -27.255 1.00 76.81 111 VAL A C 1
ATOM 878 O O . VAL A 1 111 ? 19.599 -1.868 -28.370 1.00 76.81 111 VAL A O 1
ATOM 881 N N . TRP A 1 112 ? 19.544 -3.492 -26.837 1.00 73.56 112 TRP A N 1
ATOM 882 C CA . TRP A 1 112 ? 20.290 -4.468 -27.647 1.00 73.56 112 TRP A CA 1
ATOM 883 C C . TRP A 1 112 ? 19.567 -4.886 -28.937 1.00 73.56 112 TRP A C 1
ATOM 885 O O . TRP A 1 112 ? 20.220 -5.199 -29.928 1.00 73.56 112 TRP A O 1
ATOM 895 N N . GLN A 1 113 ? 18.231 -4.854 -28.956 1.00 78.69 113 GLN A N 1
ATOM 896 C CA . GLN A 1 113 ? 17.455 -5.172 -30.156 1.00 78.69 113 GLN A CA 1
ATOM 897 C C . GLN A 1 113 ? 17.656 -4.104 -31.234 1.00 78.69 113 GLN A C 1
ATOM 899 O O . GLN A 1 113 ? 17.713 -4.441 -32.410 1.00 78.69 113 GLN A O 1
ATOM 904 N N . LEU A 1 114 ? 17.836 -2.838 -30.839 1.00 79.44 114 LEU A N 1
ATOM 905 C CA . LEU A 1 114 ? 18.192 -1.767 -31.773 1.00 79.44 114 LEU A CA 1
ATOM 906 C C . LEU A 1 114 ? 19.620 -1.920 -32.292 1.00 79.44 114 LEU A C 1
ATOM 908 O O . LEU A 1 114 ? 19.845 -1.706 -33.476 1.00 79.44 114 LEU A O 1
ATOM 912 N N . ALA A 1 115 ? 20.565 -2.337 -31.444 1.00 80.94 115 ALA A N 1
ATOM 913 C CA . ALA A 1 115 ? 21.942 -2.582 -31.874 1.00 80.94 115 ALA A CA 1
ATOM 914 C C . ALA A 1 115 ? 22.032 -3.685 -32.945 1.00 80.94 115 ALA A C 1
ATOM 916 O O . ALA A 1 115 ? 22.738 -3.508 -33.934 1.00 80.94 115 ALA A O 1
ATOM 917 N N . LEU A 1 116 ? 21.280 -4.785 -32.798 1.00 84.19 116 LEU A N 1
ATOM 918 C CA . LEU A 1 116 ? 21.221 -5.846 -33.814 1.00 84.19 116 LEU A CA 1
ATOM 919 C C . LEU A 1 116 ? 20.576 -5.375 -35.119 1.00 84.19 116 LEU A C 1
ATOM 921 O O . LEU A 1 116 ? 21.070 -5.704 -36.193 1.00 84.19 116 LEU A O 1
ATOM 925 N N . LEU A 1 117 ? 19.496 -4.595 -35.029 1.00 82.56 117 LEU A N 1
ATOM 926 C CA . LEU A 1 117 ? 18.826 -4.033 -36.202 1.00 82.56 117 LEU A CA 1
ATOM 927 C C . LEU A 1 117 ? 19.763 -3.089 -36.967 1.00 82.56 117 LEU A C 1
ATOM 929 O O . LEU A 1 117 ? 19.855 -3.180 -38.186 1.00 82.56 117 LEU A O 1
ATOM 933 N N . PHE A 1 118 ? 20.514 -2.255 -36.242 1.00 82.31 118 PHE A N 1
ATOM 934 C CA . PHE A 1 118 ? 21.502 -1.349 -36.820 1.00 82.31 118 PHE A CA 1
ATOM 935 C C . PHE A 1 118 ? 22.645 -2.111 -37.512 1.00 82.31 118 PHE A C 1
ATOM 937 O O . PHE A 1 118 ? 22.980 -1.813 -38.658 1.00 82.31 118 PHE A O 1
ATOM 944 N N . LEU A 1 119 ? 23.188 -3.147 -36.861 1.00 84.06 119 LEU A N 1
ATOM 945 C CA . LEU A 1 119 ? 24.199 -4.041 -37.443 1.00 84.06 119 LEU A CA 1
ATOM 946 C C . LEU A 1 119 ? 23.695 -4.741 -38.712 1.00 84.06 119 LEU A C 1
ATOM 948 O O . LEU A 1 119 ? 24.416 -4.786 -39.705 1.00 84.06 119 LEU A O 1
ATOM 952 N N . ALA A 1 120 ? 22.455 -5.235 -38.706 1.00 81.00 120 ALA A N 1
ATOM 953 C CA . ALA A 1 120 ? 21.851 -5.871 -39.873 1.00 81.00 120 ALA A CA 1
ATOM 954 C C . ALA A 1 120 ? 21.689 -4.887 -41.044 1.00 81.00 120 ALA A C 1
ATOM 956 O O . ALA A 1 120 ? 22.010 -5.233 -42.176 1.00 81.00 120 ALA A O 1
ATOM 957 N N . THR A 1 121 ? 21.255 -3.647 -40.791 1.00 79.69 121 THR A N 1
ATOM 958 C CA . THR A 1 121 ? 21.103 -2.639 -41.855 1.00 79.69 121 THR A CA 1
ATOM 959 C C . THR A 1 121 ? 22.432 -2.149 -42.426 1.00 79.69 121 THR A C 1
ATOM 961 O O . THR A 1 121 ? 22.524 -1.929 -43.629 1.00 79.69 121 THR A O 1
ATOM 964 N N . VAL A 1 122 ? 23.473 -2.005 -41.598 1.00 75.75 122 VAL A N 1
ATOM 965 C CA . VAL A 1 122 ? 24.804 -1.581 -42.067 1.00 75.75 122 VAL A CA 1
ATOM 966 C C . VAL A 1 122 ? 25.503 -2.712 -42.828 1.00 75.75 122 VAL A C 1
ATOM 968 O O . VAL A 1 122 ? 26.137 -2.451 -43.845 1.00 75.75 122 VAL A O 1
ATOM 971 N N . GLY A 1 123 ? 25.344 -3.968 -42.395 1.00 64.25 123 GLY A N 1
ATOM 972 C CA . GLY A 1 123 ? 25.915 -5.128 -43.087 1.00 64.25 123 GLY A CA 1
ATOM 973 C C . GLY A 1 123 ? 25.328 -5.373 -44.481 1.00 64.25 123 GLY A C 1
ATOM 974 O O . GLY A 1 123 ? 26.051 -5.809 -45.367 1.00 64.25 123 GLY A O 1
ATOM 975 N N . VAL A 1 124 ? 24.050 -5.045 -44.703 1.00 62.53 124 VAL A N 1
ATOM 976 C CA . VAL A 1 124 ? 23.390 -5.180 -46.019 1.00 62.53 124 VAL A CA 1
ATOM 977 C C . VAL A 1 124 ? 23.840 -4.108 -47.022 1.00 62.53 124 VAL A C 1
ATOM 979 O O . VAL A 1 124 ? 23.778 -4.347 -48.218 1.00 62.53 124 VAL A O 1
ATOM 982 N N . PHE A 1 125 ? 24.322 -2.948 -46.564 1.00 57.44 125 PHE A N 1
ATOM 983 C CA . PHE A 1 125 ? 24.832 -1.879 -47.439 1.00 57.44 125 PHE A CA 1
ATOM 984 C C . PHE A 1 125 ? 26.325 -2.018 -47.797 1.00 57.44 125 PHE A C 1
ATOM 986 O O . PHE A 1 125 ? 26.839 -1.218 -48.575 1.00 57.44 125 PHE A O 1
ATOM 993 N N . LEU A 1 126 ? 27.027 -2.997 -47.216 1.00 55.62 126 LEU A N 1
ATOM 994 C CA . LEU A 1 126 ? 28.468 -3.233 -47.392 1.00 55.62 126 LEU A CA 1
ATOM 995 C C . LEU A 1 126 ? 28.792 -4.492 -48.226 1.00 55.62 126 LEU A C 1
ATOM 997 O O . LEU A 1 126 ? 29.958 -4.877 -48.300 1.00 55.62 126 LEU A O 1
ATOM 1001 N N . ILE A 1 127 ? 27.781 -5.116 -48.841 1.00 52.06 127 ILE A N 1
ATOM 1002 C CA . ILE A 1 127 ? 27.874 -6.284 -49.738 1.00 52.06 127 ILE A CA 1
ATOM 1003 C C . ILE A 1 127 ? 27.340 -5.874 -51.109 1.00 52.06 127 ILE A C 1
ATOM 1005 O O . ILE A 1 127 ? 27.979 -6.251 -52.115 1.00 52.06 127 ILE A O 1
#
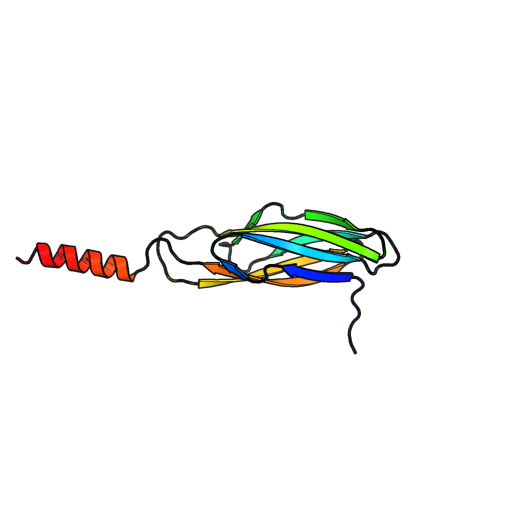
pLDDT: mean 84.52, std 11.28, range [38.06, 96.81]